Protein AF-A0A926ZFF9-F1 (afdb_monomer_lite)

Radius of gyration: 13.32 Å; chains: 1; bounding box: 24×44×30 Å

pLDDT: mean 91.1, std 13.62, range [46.12, 98.06]

Foldseek 3Di:
DDPPPPPPQPPQAPHALLVLCVQFAPCLQVDDWDPQDDHPVVSRRDGPVVLVVCVVVVGGRSVVSNCSSPDCVGGD

Sequence (76 aa):
MFKKEEKIAHKFSGQRVSDILKAKKGSIKQAELPEGSPSWEEFSEMIWEEIERGVQENLPGFKVVRKLLSDRRFDK

Structure (mmCIF, N/CA/C/O backbone):
data_AF-A0A926ZFF9-F1
#
_entry.id   AF-A0A926ZFF9-F1
#
loop_
_atom_site.group_PDB
_atom_site.id
_atom_site.type_symbol
_atom_site.label_atom_id
_atom_site.label_alt_id
_atom_site.label_comp_id
_atom_site.label_asym_id
_atom_site.label_entity_id
_atom_site.label_seq_id
_atom_site.pdbx_PDB_ins_code
_atom_site.Cartn_x
_atom_site.Cartn_y
_atom_site.Cartn_z
_atom_site.occupancy
_atom_site.B_iso_or_equiv
_atom_site.auth_seq_id
_atom_site.auth_comp_id
_atom_site.auth_asym_id
_atom_site.auth_atom_id
_atom_site.pdbx_PDB_model_num
ATOM 1 N N . MET A 1 1 ? 6.172 -35.018 11.002 1.00 46.12 1 MET A N 1
ATOM 2 C CA . MET A 1 1 ? 7.121 -34.138 10.287 1.00 46.12 1 MET A CA 1
ATOM 3 C C . MET A 1 1 ? 6.356 -32.886 9.881 1.00 46.12 1 MET A C 1
ATOM 5 O O . MET A 1 1 ? 5.611 -32.923 8.912 1.00 46.12 1 MET A O 1
ATOM 9 N N . PHE A 1 2 ? 6.414 -31.830 10.693 1.00 49.22 2 PHE A N 1
ATOM 10 C CA . PHE A 1 2 ? 5.746 -30.569 10.370 1.00 49.22 2 PHE A CA 1
ATOM 11 C C . PHE A 1 2 ? 6.504 -29.921 9.213 1.00 49.22 2 PHE A C 1
ATOM 13 O O . PHE A 1 2 ? 7.707 -29.682 9.323 1.00 49.22 2 PHE A O 1
ATOM 20 N N . LYS A 1 3 ? 5.824 -29.709 8.083 1.00 46.72 3 LYS A N 1
ATOM 21 C CA . LYS A 1 3 ? 6.369 -28.929 6.973 1.00 46.72 3 LYS A CA 1
ATOM 22 C C . LYS A 1 3 ? 6.690 -27.541 7.530 1.00 46.72 3 LYS A C 1
ATOM 24 O O . LYS A 1 3 ? 5.780 -26.838 7.955 1.00 46.72 3 LYS A O 1
ATOM 29 N N . LYS A 1 4 ? 7.973 -27.167 7.577 1.00 50.31 4 LYS A N 1
ATOM 30 C CA . LYS A 1 4 ? 8.353 -25.756 7.684 1.00 50.31 4 LYS A CA 1
ATOM 31 C C . LYS A 1 4 ? 7.756 -25.089 6.450 1.00 50.31 4 LYS A C 1
ATOM 33 O O . LYS A 1 4 ? 8.210 -25.354 5.343 1.00 50.31 4 LYS A O 1
ATOM 38 N N . GLU A 1 5 ? 6.705 -24.302 6.630 1.00 52.31 5 GLU A N 1
ATOM 39 C CA . GLU A 1 5 ? 6.290 -23.352 5.609 1.00 52.31 5 GLU A CA 1
ATOM 40 C C . GLU A 1 5 ? 7.449 -22.368 5.448 1.00 52.31 5 GLU A C 1
ATOM 42 O O . GLU A 1 5 ? 7.675 -21.505 6.299 1.00 52.31 5 GLU A O 1
ATOM 47 N N . GLU A 1 6 ? 8.246 -22.530 4.392 1.00 50.00 6 GLU A N 1
ATOM 48 C CA . GLU A 1 6 ? 9.058 -21.427 3.899 1.00 50.00 6 GLU A CA 1
ATOM 49 C C . GLU A 1 6 ? 8.079 -20.305 3.561 1.00 50.00 6 GLU A C 1
ATOM 51 O O . GLU A 1 6 ? 7.356 -20.370 2.566 1.00 50.00 6 GLU A O 1
ATOM 56 N N . LYS A 1 7 ? 8.002 -19.289 4.427 1.00 61.62 7 LYS A N 1
ATOM 57 C CA . LYS A 1 7 ? 7.372 -18.019 4.076 1.00 61.62 7 LYS A CA 1
ATOM 58 C C . LYS A 1 7 ? 8.167 -17.470 2.901 1.00 61.62 7 LYS A C 1
ATOM 60 O O . LYS A 1 7 ? 9.197 -16.833 3.104 1.00 61.62 7 LYS A O 1
ATOM 65 N N . ILE A 1 8 ? 7.717 -17.758 1.682 1.00 66.69 8 ILE A N 1
ATOM 66 C CA . ILE A 1 8 ? 8.271 -17.148 0.480 1.00 66.69 8 ILE A CA 1
ATOM 67 C C . ILE A 1 8 ? 8.134 -15.645 0.694 1.00 66.69 8 ILE A C 1
ATOM 69 O O . ILE A 1 8 ? 7.019 -15.128 0.811 1.00 66.69 8 ILE A O 1
ATOM 73 N N . ALA A 1 9 ? 9.275 -14.969 0.830 1.00 76.44 9 ALA A N 1
ATOM 74 C CA . ALA A 1 9 ? 9.306 -13.527 0.975 1.00 76.44 9 ALA A CA 1
ATOM 75 C C . ALA A 1 9 ? 8.520 -12.924 -0.191 1.00 76.44 9 ALA A C 1
ATOM 77 O O . ALA A 1 9 ? 8.674 -13.333 -1.346 1.00 76.44 9 ALA A O 1
ATOM 78 N N . HIS A 1 10 ? 7.622 -11.990 0.114 1.00 87.06 10 HIS A N 1
ATOM 79 C CA . HIS A 1 10 ? 6.842 -11.349 -0.932 1.00 87.06 10 HIS A CA 1
ATOM 80 C C . HIS A 1 10 ? 7.796 -10.668 -1.923 1.00 87.06 10 HIS A C 1
ATOM 82 O O . HIS A 1 10 ? 8.832 -10.145 -1.520 1.00 87.06 10 HIS A O 1
ATOM 88 N N . LYS A 1 11 ? 7.434 -10.601 -3.211 1.00 90.75 11 LYS A N 1
ATOM 89 C CA . LYS A 1 11 ? 8.274 -9.997 -4.268 1.00 90.75 11 LYS A CA 1
ATOM 90 C C . LYS A 1 11 ? 8.701 -8.544 -4.008 1.00 90.75 11 LYS A C 1
ATOM 92 O O . LYS A 1 11 ? 9.574 -8.040 -4.700 1.00 90.75 11 LYS A O 1
ATOM 97 N N . PHE A 1 12 ? 8.059 -7.875 -3.053 1.00 94.31 12 PHE A N 1
ATOM 98 C CA . PHE A 1 12 ? 8.345 -6.502 -2.639 1.00 94.31 12 PHE A CA 1
ATOM 99 C C . PHE A 1 12 ? 9.122 -6.402 -1.325 1.00 94.31 12 PHE A C 1
ATOM 101 O O . PHE A 1 12 ? 9.295 -5.299 -0.822 1.00 94.31 12 PHE A O 1
ATOM 108 N N . SER A 1 13 ? 9.571 -7.521 -0.755 1.00 92.75 13 SER A N 1
ATOM 109 C CA . SER A 1 13 ? 10.321 -7.497 0.498 1.00 92.75 13 SER A CA 1
ATOM 110 C C . SER A 1 13 ? 11.563 -6.609 0.367 1.00 92.75 13 SER A C 1
ATOM 112 O O . SER A 1 13 ? 12.289 -6.692 -0.625 1.00 92.75 13 SER A O 1
ATOM 114 N N . GLY A 1 14 ? 11.748 -5.711 1.334 1.00 95.00 14 GLY A N 1
ATOM 115 C CA . GLY A 1 14 ? 12.804 -4.703 1.367 1.00 95.00 14 GLY A CA 1
ATOM 116 C C . GLY A 1 14 ? 12.611 -3.516 0.417 1.00 95.00 14 GLY A C 1
ATOM 117 O O . GLY A 1 14 ? 13.448 -2.617 0.409 1.00 95.00 14 GLY A O 1
ATOM 118 N N . GLN A 1 15 ? 11.542 -3.475 -0.386 1.00 97.44 15 GLN A N 1
ATOM 119 C CA . GLN A 1 15 ? 11.283 -2.358 -1.300 1.00 97.44 15 GLN A CA 1
ATOM 120 C C . GLN A 1 15 ? 10.487 -1.251 -0.612 1.00 97.44 15 GLN A C 1
ATOM 122 O O . GLN A 1 15 ? 9.526 -1.518 0.117 1.00 97.44 15 GLN A O 1
ATOM 127 N N . ARG A 1 16 ? 10.836 0.008 -0.911 1.00 97.81 16 ARG A N 1
ATOM 128 C CA . ARG A 1 16 ? 9.989 1.151 -0.555 1.00 97.81 16 ARG A CA 1
ATOM 129 C C . ARG A 1 16 ? 8.740 1.165 -1.418 1.00 97.81 16 ARG A C 1
ATOM 131 O O . ARG A 1 16 ? 8.784 0.873 -2.614 1.00 97.81 16 ARG A O 1
ATOM 138 N N . VAL A 1 17 ? 7.626 1.589 -0.838 1.00 97.31 17 VAL A N 1
ATOM 139 C CA . VAL A 1 17 ? 6.356 1.737 -1.555 1.00 97.31 17 VAL A CA 1
ATOM 140 C C . VAL A 1 17 ? 6.485 2.715 -2.720 1.00 97.31 17 VAL A C 1
ATOM 142 O O . VAL A 1 17 ? 5.932 2.457 -3.786 1.00 97.31 17 VAL A O 1
ATOM 145 N N . SER A 1 18 ? 7.260 3.792 -2.577 1.00 97.81 18 SER A N 1
ATOM 146 C CA . SER A 1 18 ? 7.580 4.699 -3.688 1.00 97.81 18 SER A CA 1
ATOM 147 C C . SER A 1 18 ? 8.213 3.984 -4.887 1.00 97.81 18 SER A C 1
ATOM 149 O O . SER A 1 18 ? 7.858 4.293 -6.025 1.00 97.81 18 SER A O 1
ATOM 151 N N . ASP A 1 19 ? 9.087 3.000 -4.666 1.00 97.94 19 ASP A N 1
ATOM 152 C CA . ASP A 1 19 ? 9.695 2.210 -5.740 1.00 97.94 19 ASP A CA 1
ATOM 153 C C . ASP A 1 19 ? 8.702 1.225 -6.359 1.00 97.94 19 ASP A C 1
ATOM 155 O O . ASP A 1 19 ? 8.608 1.138 -7.586 1.00 97.94 19 ASP A O 1
ATOM 159 N N . ILE A 1 20 ? 7.876 0.573 -5.536 1.00 97.00 20 ILE A N 1
ATOM 160 C CA . ILE A 1 20 ? 6.784 -0.288 -6.015 1.00 97.00 20 ILE A CA 1
ATOM 161 C C . ILE A 1 20 ? 5.836 0.522 -6.909 1.00 97.00 20 ILE A C 1
ATOM 163 O O . ILE A 1 20 ? 5.480 0.085 -8.002 1.00 97.00 20 ILE A O 1
ATOM 167 N N . LEU A 1 21 ? 5.465 1.735 -6.488 1.00 96.56 21 LEU A N 1
ATOM 168 C CA . LEU A 1 21 ? 4.567 2.626 -7.224 1.00 96.56 21 LEU A CA 1
ATOM 169 C C . LEU A 1 21 ? 5.128 3.057 -8.587 1.00 96.56 21 LEU A C 1
ATOM 171 O O . LEU A 1 21 ? 4.345 3.277 -9.510 1.00 96.56 21 LEU A O 1
ATOM 175 N N . LYS A 1 22 ? 6.455 3.133 -8.770 1.00 96.94 22 LYS A N 1
ATOM 176 C CA . LYS A 1 22 ? 7.058 3.427 -10.088 1.00 96.94 22 LYS A CA 1
ATOM 177 C C . LYS A 1 22 ? 6.736 2.343 -11.119 1.00 96.94 22 LYS A C 1
ATOM 179 O O . LYS A 1 22 ? 6.589 2.666 -12.302 1.00 96.94 22 LYS A O 1
ATOM 184 N N . ALA A 1 23 ? 6.576 1.094 -10.681 1.00 95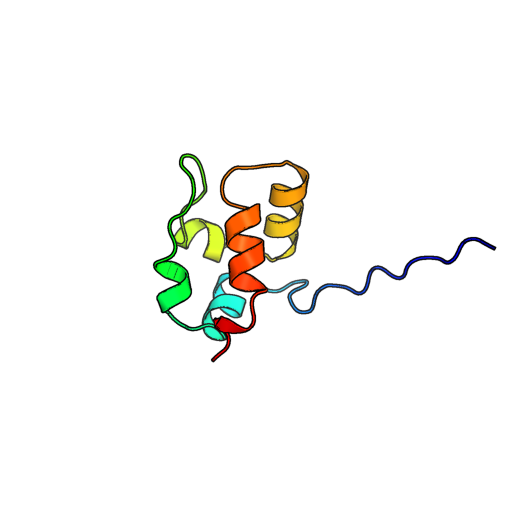.88 23 ALA A N 1
ATOM 185 C CA . ALA A 1 23 ? 6.171 -0.036 -11.518 1.00 95.88 23 ALA A CA 1
ATOM 186 C C . ALA A 1 23 ? 4.644 -0.135 -11.722 1.00 95.88 23 ALA A C 1
ATOM 188 O O . ALA A 1 23 ? 4.175 -1.035 -12.418 1.00 95.88 23 ALA A O 1
ATOM 189 N N . LYS A 1 24 ? 3.860 0.786 -11.140 1.00 96.44 24 LYS A N 1
ATOM 190 C CA . LYS A 1 24 ? 2.393 0.776 -11.184 1.00 96.44 24 LYS A CA 1
ATOM 191 C C . LYS A 1 24 ? 1.803 1.901 -12.032 1.00 96.44 24 LYS A C 1
ATOM 193 O 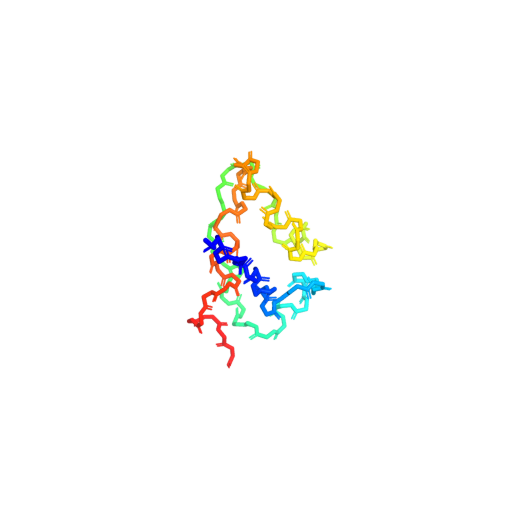O . LYS A 1 24 ? 2.404 2.957 -12.225 1.00 96.44 24 LYS A O 1
ATOM 198 N N . LYS A 1 25 ? 0.581 1.692 -12.519 1.00 97.06 25 LYS A N 1
ATOM 199 C CA . LYS A 1 25 ? -0.269 2.707 -13.149 1.00 97.06 25 LYS A CA 1
ATOM 200 C C . LYS A 1 25 ? -0.568 3.820 -12.149 1.00 97.06 25 LYS A C 1
ATOM 202 O O . LYS A 1 25 ? -0.924 3.545 -11.007 1.00 97.06 25 LYS A O 1
ATOM 207 N N . GLY A 1 26 ? -0.503 5.074 -12.599 1.00 94.31 26 GLY A N 1
ATOM 208 C CA . GLY A 1 26 ? -0.759 6.246 -11.750 1.00 94.31 26 GLY A CA 1
ATOM 209 C C . GLY A 1 26 ? -2.164 6.281 -11.135 1.00 94.31 26 GLY A C 1
ATOM 210 O O . GLY A 1 26 ? -2.332 6.826 -10.047 1.00 94.31 26 GLY A O 1
ATOM 211 N N . SER A 1 27 ? -3.145 5.623 -11.769 1.00 95.00 27 SER A N 1
ATOM 212 C CA . SER A 1 27 ? -4.516 5.489 -11.258 1.00 95.00 27 SER A CA 1
ATOM 213 C C . SER A 1 27 ? -4.602 4.783 -9.902 1.00 95.00 27 SER A C 1
ATOM 215 O O . SER A 1 27 ? -5.598 4.937 -9.207 1.00 95.00 27 SER A O 1
ATOM 217 N N . ILE A 1 28 ? -3.560 4.055 -9.481 1.00 96.06 28 ILE A N 1
ATOM 218 C CA . ILE A 1 28 ? -3.504 3.458 -8.142 1.00 96.06 28 ILE A CA 1
ATOM 219 C C . ILE A 1 28 ? -3.641 4.517 -7.035 1.00 96.06 28 ILE A C 1
ATOM 221 O O . ILE A 1 28 ? -4.305 4.265 -6.037 1.00 96.06 28 ILE A O 1
ATOM 225 N N . LYS A 1 29 ? -3.086 5.722 -7.244 1.00 94.00 29 LYS A N 1
ATOM 226 C CA . LYS A 1 29 ? -3.123 6.833 -6.278 1.00 94.00 29 LYS A CA 1
ATOM 227 C C . LYS A 1 29 ? -4.472 7.556 -6.226 1.00 94.00 29 LYS A C 1
ATOM 229 O O . LYS A 1 29 ? -4.680 8.384 -5.351 1.00 94.00 29 LYS A O 1
ATOM 234 N N . GLN A 1 30 ? -5.372 7.261 -7.163 1.00 94.00 30 GLN A N 1
ATOM 235 C CA . GLN A 1 30 ? -6.740 7.786 -7.175 1.00 94.00 30 GLN A CA 1
ATOM 236 C C . GLN A 1 30 ? -7.698 6.909 -6.361 1.00 94.00 30 GLN A C 1
ATOM 238 O O . GLN A 1 30 ? -8.864 7.259 -6.215 1.00 94.00 30 GLN A O 1
ATOM 243 N N . ALA A 1 31 ? -7.236 5.756 -5.866 1.00 92.38 31 ALA A N 1
ATOM 244 C CA . ALA A 1 31 ? -8.054 4.902 -5.025 1.00 92.38 31 ALA A CA 1
ATOM 245 C C . ALA A 1 31 ? -8.358 5.598 -3.693 1.00 92.38 31 ALA A C 1
ATOM 247 O O . ALA A 1 31 ? -7.450 6.117 -3.037 1.00 92.38 31 ALA A O 1
ATOM 248 N N . GLU A 1 32 ? -9.630 5.558 -3.300 1.00 92.31 32 GLU A N 1
ATOM 249 C CA . GLU A 1 32 ? -10.079 6.045 -2.001 1.00 92.31 32 GLU A CA 1
ATOM 250 C C . GLU A 1 32 ? -9.424 5.231 -0.885 1.00 92.31 32 GLU A C 1
ATOM 252 O O . GLU A 1 32 ? -9.448 3.993 -0.882 1.00 92.31 32 GLU A O 1
ATOM 257 N N . LEU A 1 33 ? 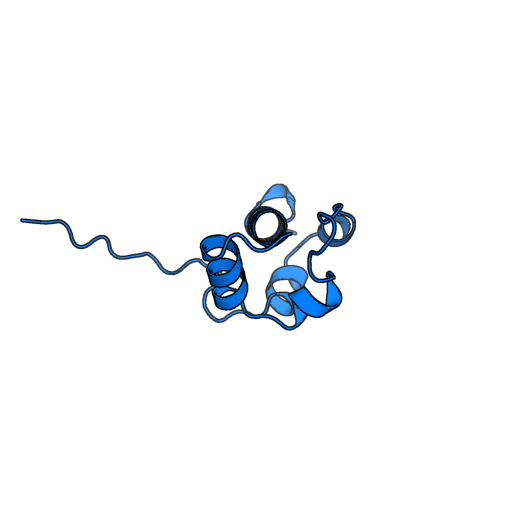-8.821 5.946 0.062 1.00 93.81 33 LEU A N 1
ATOM 258 C CA . LEU A 1 33 ? -8.280 5.364 1.276 1.00 93.81 33 LEU A CA 1
ATOM 259 C C . LEU A 1 33 ? -9.286 5.579 2.421 1.00 93.81 33 LEU A C 1
ATOM 261 O O . LEU A 1 33 ? -9.904 6.642 2.486 1.00 93.81 33 LEU A O 1
ATOM 265 N N . PRO A 1 34 ? -9.492 4.581 3.301 1.00 93.25 34 PRO A N 1
ATOM 266 C CA . PRO A 1 34 ? -10.379 4.712 4.453 1.00 93.25 34 PRO A CA 1
ATOM 267 C C . PRO A 1 34 ? -10.011 5.894 5.353 1.00 93.25 34 PRO A C 1
ATOM 269 O O . PRO A 1 34 ? -8.838 6.215 5.514 1.00 93.25 34 PRO A O 1
ATOM 272 N N . GLU A 1 35 ? -11.002 6.484 6.018 1.00 93.88 35 GLU A N 1
ATOM 273 C CA . GLU A 1 35 ? -10.752 7.526 7.014 1.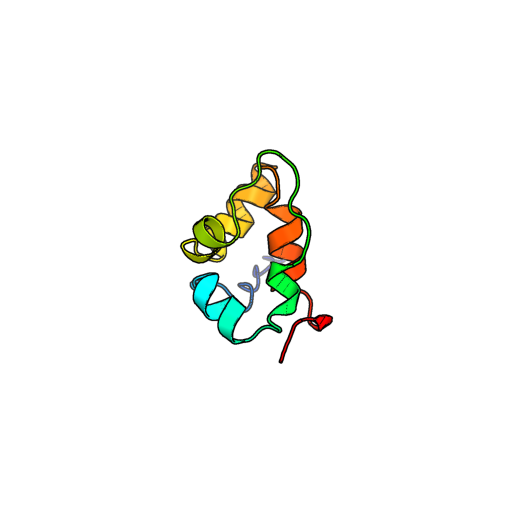00 93.88 35 GLU A CA 1
ATOM 274 C C . GLU A 1 35 ? -9.787 7.040 8.112 1.00 93.88 35 GLU A C 1
ATOM 276 O O . GLU A 1 35 ? -9.835 5.885 8.549 1.00 93.88 35 GLU A O 1
ATOM 281 N N . GLY A 1 36 ? -8.877 7.923 8.532 1.00 93.19 36 GLY A N 1
ATOM 282 C CA . GLY A 1 36 ? -7.841 7.612 9.518 1.00 93.19 36 GLY A CA 1
ATOM 283 C C . GLY A 1 36 ? -6.662 6.801 8.973 1.00 93.19 36 GLY A C 1
ATOM 284 O O . GLY A 1 36 ? -5.780 6.433 9.748 1.00 93.19 36 GLY A O 1
ATOM 285 N N . SER A 1 37 ? -6.618 6.506 7.669 1.00 95.94 37 SER A N 1
ATOM 286 C CA . SER A 1 37 ? -5.422 5.934 7.049 1.00 95.94 37 SER A CA 1
ATOM 287 C C . SER A 1 37 ? -4.355 6.996 6.781 1.00 95.94 37 SER A C 1
ATOM 289 O O . SER A 1 37 ? -4.717 8.132 6.465 1.00 95.94 37 SER A O 1
ATOM 291 N N . PRO A 1 38 ? -3.068 6.612 6.754 1.00 96.75 38 PRO A N 1
ATOM 292 C CA . PRO A 1 38 ? -2.030 7.440 6.154 1.00 96.75 38 PRO A CA 1
ATOM 293 C C . PRO A 1 38 ? -2.376 7.849 4.715 1.00 96.75 38 PRO A C 1
ATOM 295 O O . PRO A 1 38 ? -3.075 7.140 3.986 1.00 96.75 38 PRO A O 1
ATOM 298 N N . SER A 1 39 ? -1.865 8.995 4.292 1.00 96.69 39 SER A N 1
ATOM 299 C CA . SER A 1 39 ? -1.919 9.463 2.910 1.00 96.69 39 SER A CA 1
ATOM 300 C C . SER A 1 39 ? -1.028 8.620 1.987 1.00 96.69 39 SER A C 1
ATOM 302 O O . SER A 1 39 ? -0.140 7.883 2.419 1.00 96.69 39 SER A O 1
ATOM 304 N N . TRP A 1 40 ? -1.218 8.757 0.671 1.00 95.69 40 TRP A N 1
ATOM 305 C CA . TRP A 1 40 ? -0.329 8.125 -0.313 1.00 95.69 40 TRP A CA 1
ATOM 306 C C . TRP A 1 40 ? 1.124 8.607 -0.217 1.00 95.69 40 TRP A C 1
ATOM 308 O O . TRP A 1 40 ? 2.027 7.854 -0.582 1.00 95.69 40 TRP A O 1
ATOM 318 N N . GLU A 1 41 ? 1.350 9.840 0.240 1.00 95.69 41 GLU A N 1
ATOM 319 C CA . GLU A 1 41 ? 2.683 10.410 0.457 1.00 95.69 41 GLU A CA 1
ATOM 320 C C . GLU A 1 41 ? 3.367 9.716 1.634 1.00 95.69 41 GLU A C 1
ATOM 322 O O . GLU A 1 41 ? 4.449 9.159 1.454 1.00 95.69 41 GLU A O 1
ATOM 327 N N . GLU A 1 42 ? 2.682 9.601 2.773 1.00 97.56 42 GLU A N 1
ATOM 328 C CA . GLU A 1 42 ? 3.176 8.865 3.945 1.00 97.56 42 GLU A CA 1
ATOM 329 C C . GLU A 1 42 ? 3.422 7.388 3.624 1.00 97.56 42 GLU A C 1
ATOM 331 O O . GLU A 1 42 ? 4.486 6.848 3.924 1.00 97.56 42 GLU A O 1
ATOM 336 N N . PHE A 1 43 ? 2.485 6.729 2.932 1.00 97.62 43 PHE A N 1
ATOM 337 C CA . PHE A 1 43 ? 2.690 5.349 2.498 1.00 97.62 43 PHE A CA 1
ATOM 338 C C . PHE A 1 43 ? 3.907 5.206 1.587 1.00 97.62 43 PHE A C 1
ATOM 340 O O . PHE A 1 43 ? 4.577 4.183 1.657 1.00 97.62 43 PHE A O 1
ATOM 347 N N . SER A 1 44 ? 4.220 6.199 0.747 1.00 96.75 44 SER A N 1
ATOM 348 C CA . SER A 1 44 ? 5.348 6.132 -0.193 1.00 96.75 44 SER A CA 1
ATOM 349 C C . SER A 1 44 ? 6.721 6.102 0.487 1.00 96.75 44 SER A C 1
ATOM 351 O O . SER A 1 44 ? 7.686 5.583 -0.094 1.00 96.75 44 SER A O 1
ATOM 353 N N . GLU A 1 45 ? 6.799 6.618 1.713 1.00 97.88 45 GLU A N 1
ATOM 354 C CA . GLU A 1 45 ? 8.005 6.604 2.532 1.00 97.88 45 GLU A CA 1
ATOM 355 C C . GLU A 1 45 ? 8.210 5.257 3.232 1.00 97.88 45 GLU A C 1
ATOM 357 O O . GLU A 1 45 ? 9.348 4.922 3.559 1.00 97.88 45 GLU A O 1
ATOM 362 N N . MET A 1 46 ? 7.163 4.449 3.388 1.00 98.06 46 MET A N 1
ATOM 363 C CA . MET A 1 46 ? 7.239 3.153 4.061 1.00 98.06 46 MET A CA 1
ATOM 364 C C . MET A 1 46 ? 7.904 2.071 3.199 1.00 98.06 46 MET A C 1
ATOM 366 O O . MET A 1 46 ? 7.906 2.131 1.962 1.00 98.06 46 MET A O 1
ATOM 370 N N . ILE A 1 47 ? 8.432 1.037 3.853 1.00 98.00 47 ILE A N 1
ATOM 371 C CA . ILE A 1 47 ? 8.805 -0.231 3.204 1.00 98.00 47 ILE A CA 1
ATOM 372 C C . ILE A 1 47 ? 7.645 -1.229 3.228 1.00 98.00 47 ILE A C 1
ATOM 374 O O . ILE A 1 47 ? 6.718 -1.132 4.033 1.00 98.00 47 ILE A O 1
ATOM 378 N N . TRP A 1 48 ? 7.702 -2.225 2.344 1.00 97.56 48 TRP A N 1
ATOM 379 C CA . TRP A 1 48 ? 6.685 -3.274 2.250 1.00 97.56 48 TRP A CA 1
ATOM 380 C C . TRP A 1 48 ? 6.389 -3.961 3.593 1.00 97.56 48 TRP A C 1
ATOM 382 O O . TRP A 1 48 ? 5.235 -4.234 3.917 1.00 97.56 48 TRP A O 1
ATOM 392 N N . GLU A 1 49 ? 7.414 -4.204 4.406 1.00 97.25 49 GLU A N 1
ATOM 393 C CA . GLU A 1 49 ? 7.290 -4.836 5.719 1.00 97.25 49 GLU A CA 1
ATOM 394 C C . GLU A 1 49 ? 6.444 -4.013 6.697 1.00 97.25 49 GLU A C 1
ATOM 396 O O . GLU A 1 49 ? 5.720 -4.578 7.515 1.00 97.25 49 GLU A O 1
ATOM 401 N N . GLU A 1 50 ? 6.498 -2.686 6.606 1.00 97.81 50 GLU A N 1
ATOM 402 C CA . GLU A 1 50 ? 5.681 -1.799 7.437 1.00 97.81 50 GLU A CA 1
ATOM 403 C C . GLU A 1 50 ? 4.220 -1.845 7.004 1.00 97.81 50 GLU A C 1
ATOM 405 O O . GLU A 1 50 ? 3.327 -1.843 7.852 1.00 97.81 50 GLU A O 1
ATOM 410 N N . ILE A 1 51 ? 3.974 -1.993 5.697 1.00 97.75 51 ILE A N 1
ATOM 411 C CA . ILE A 1 51 ? 2.630 -2.231 5.172 1.00 97.75 51 ILE A CA 1
ATOM 412 C C . ILE A 1 51 ? 2.073 -3.559 5.700 1.00 97.75 51 ILE A C 1
ATOM 414 O O . ILE 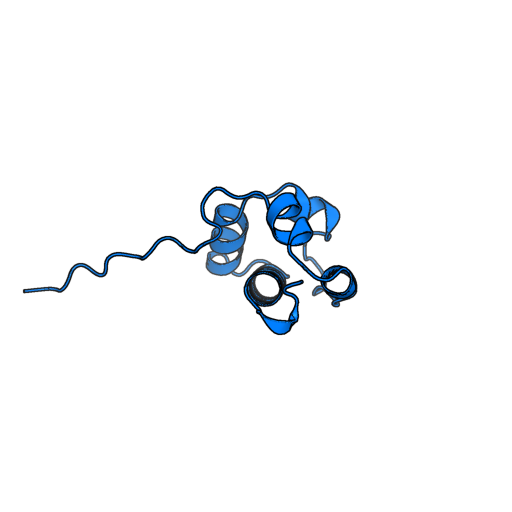A 1 51 ? 0.944 -3.609 6.190 1.00 97.75 51 ILE A O 1
ATOM 418 N N . GLU A 1 52 ? 2.858 -4.639 5.642 1.00 97.00 52 GLU A N 1
ATOM 419 C CA . GLU A 1 52 ? 2.448 -5.938 6.193 1.00 97.00 52 GLU A CA 1
ATOM 420 C C . GLU A 1 52 ? 2.195 -5.859 7.706 1.00 97.00 52 GLU A C 1
ATOM 422 O O . GLU A 1 52 ? 1.193 -6.398 8.180 1.00 97.00 52 GLU A O 1
ATOM 427 N N . ARG A 1 53 ? 3.054 -5.158 8.460 1.00 97.19 53 ARG A N 1
ATOM 428 C CA . ARG A 1 53 ? 2.884 -4.954 9.905 1.00 97.19 53 ARG A CA 1
ATOM 429 C C . ARG A 1 53 ? 1.591 -4.199 10.217 1.00 97.19 53 ARG A C 1
ATOM 431 O O . ARG A 1 53 ? 0.800 -4.680 11.020 1.00 97.19 53 ARG A O 1
ATOM 438 N N . GLY A 1 54 ? 1.306 -3.096 9.525 1.00 97.19 54 GLY A N 1
ATOM 439 C CA . GLY A 1 54 ? 0.054 -2.361 9.728 1.00 97.19 54 GLY A CA 1
ATOM 440 C C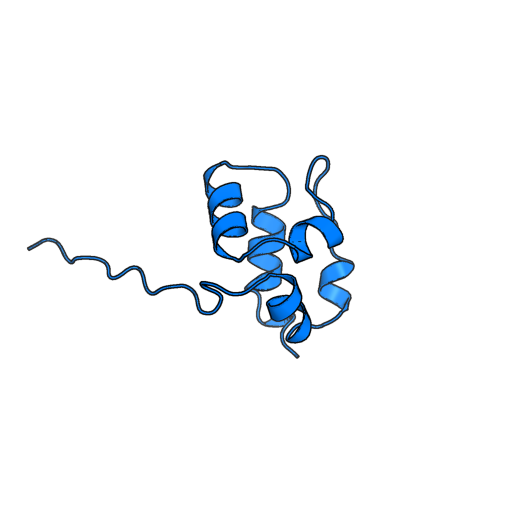 . GLY A 1 54 ? -1.191 -3.163 9.329 1.00 97.19 54 GLY A C 1
ATOM 441 O O . GLY A 1 54 ? -2.247 -3.010 9.940 1.00 97.19 54 GLY A O 1
ATOM 442 N N . VAL A 1 55 ? -1.083 -4.096 8.371 1.00 96.88 55 VAL A N 1
ATOM 443 C CA . VAL A 1 55 ? -2.157 -5.067 8.095 1.00 96.88 55 VAL A CA 1
ATOM 444 C C . VAL A 1 55 ? -2.369 -6.035 9.258 1.00 96.88 55 VAL A C 1
ATOM 446 O O . VAL A 1 55 ? -3.523 -6.328 9.582 1.00 96.88 55 VAL A O 1
ATOM 449 N N . GLN A 1 56 ? -1.292 -6.527 9.875 1.00 96.56 56 GLN A N 1
ATOM 450 C CA . GLN A 1 56 ? -1.361 -7.413 11.044 1.00 96.56 56 GLN A CA 1
ATOM 451 C C . GLN A 1 56 ? -1.951 -6.700 12.266 1.00 96.56 56 GLN A C 1
ATOM 453 O O . GLN A 1 56 ? -2.766 -7.283 12.973 1.00 96.56 56 GLN A O 1
ATOM 458 N N . GLU A 1 57 ? -1.604 -5.428 12.458 1.00 97.31 57 GLU A N 1
ATOM 459 C CA . GLU A 1 57 ? -2.130 -4.560 13.521 1.00 97.31 57 GLU A CA 1
ATOM 460 C C . GLU A 1 57 ? -3.540 -4.019 13.222 1.00 97.31 57 GLU A C 1
ATOM 462 O O . GLU A 1 57 ? -4.148 -3.360 14.060 1.00 97.31 57 GLU A O 1
ATOM 467 N N . ASN A 1 58 ? -4.093 -4.330 12.044 1.00 95.38 58 ASN A N 1
ATOM 468 C CA . ASN A 1 58 ? -5.412 -3.889 11.592 1.00 95.38 58 ASN A CA 1
ATOM 469 C C . ASN A 1 58 ? -5.569 -2.354 11.546 1.00 95.38 58 ASN A C 1
ATOM 471 O O . ASN A 1 58 ? -6.653 -1.828 11.803 1.00 95.38 58 ASN A O 1
ATOM 475 N N . LEU A 1 59 ? -4.496 -1.647 11.181 1.00 97.25 59 LEU A N 1
ATOM 476 C CA . LEU A 1 59 ? -4.503 -0.197 11.014 1.00 97.25 59 LEU A CA 1
ATOM 477 C C . LEU A 1 59 ? -5.327 0.223 9.775 1.00 97.25 59 LEU A C 1
ATOM 479 O O . LEU A 1 59 ? -5.314 -0.482 8.752 1.00 97.25 59 LEU A O 1
ATOM 483 N N . PRO A 1 60 ? -6.030 1.373 9.820 1.00 97.25 60 PRO A N 1
ATOM 484 C CA . PRO A 1 60 ? -6.843 1.854 8.703 1.00 97.25 60 PRO A CA 1
ATOM 485 C C . PRO A 1 60 ? -6.047 2.023 7.401 1.00 97.25 60 PRO A C 1
ATOM 487 O O . PRO A 1 60 ? -4.922 2.511 7.382 1.00 97.25 60 PRO A O 1
ATOM 490 N N . GLY A 1 61 ? -6.633 1.599 6.279 1.00 96.62 61 GLY A N 1
ATOM 491 C CA . GLY A 1 61 ? -6.060 1.744 4.932 1.00 96.62 61 GLY A CA 1
ATOM 492 C C . GLY A 1 61 ? -4.921 0.792 4.559 1.00 96.62 61 GLY A C 1
ATOM 493 O O . GLY A 1 61 ? -4.780 0.476 3.378 1.00 96.62 61 GLY A O 1
ATOM 494 N N . PHE A 1 62 ? -4.194 0.212 5.515 1.00 97.88 62 PHE A N 1
ATOM 495 C CA . PHE A 1 62 ? -3.082 -0.707 5.227 1.00 97.88 62 PHE A CA 1
ATOM 496 C C . PHE A 1 62 ? -3.510 -1.924 4.392 1.00 97.88 62 PHE A C 1
ATOM 498 O O . PHE A 1 62 ? -2.832 -2.302 3.436 1.00 97.88 62 PHE A O 1
ATOM 505 N N . LYS A 1 63 ? -4.682 -2.510 4.681 1.00 97.12 63 LYS A N 1
ATOM 506 C CA . LYS A 1 63 ? -5.225 -3.638 3.893 1.00 97.12 63 LYS A CA 1
ATOM 507 C C . LYS A 1 63 ? -5.542 -3.238 2.452 1.00 97.12 63 LYS A C 1
ATOM 509 O O . LYS A 1 63 ? -5.333 -4.033 1.534 1.00 97.12 63 LYS A O 1
ATOM 514 N N . VAL A 1 64 ? -6.038 -2.015 2.260 1.00 96.81 64 VAL A N 1
ATOM 515 C CA . VAL A 1 64 ? -6.375 -1.461 0.944 1.00 96.81 64 VAL A CA 1
ATOM 516 C C . VAL A 1 64 ? -5.097 -1.218 0.149 1.00 96.81 64 VAL A C 1
ATOM 518 O O . VAL A 1 64 ? -4.963 -1.750 -0.951 1.00 96.81 64 VAL A O 1
ATOM 521 N N . VAL A 1 65 ? -4.119 -0.524 0.732 1.00 97.31 65 VAL A N 1
ATOM 522 C CA . VAL A 1 65 ? -2.830 -0.241 0.085 1.00 97.31 65 VAL A CA 1
ATOM 523 C C . VAL A 1 65 ? -2.082 -1.523 -0.260 1.00 97.31 65 VAL A C 1
ATOM 525 O O . VAL A 1 65 ? -1.676 -1.697 -1.408 1.00 97.31 65 VAL A O 1
ATOM 528 N N . ARG A 1 66 ? -1.989 -2.481 0.670 1.00 97.31 66 ARG A N 1
ATOM 529 C CA . ARG A 1 66 ? -1.396 -3.801 0.406 1.00 97.31 66 ARG A CA 1
ATOM 530 C C . ARG A 1 66 ? -2.035 -4.476 -0.807 1.00 97.31 66 ARG A C 1
ATOM 532 O O . ARG A 1 66 ? -1.331 -5.003 -1.674 1.00 97.31 66 ARG A O 1
ATOM 539 N N . LYS A 1 67 ? -3.370 -4.467 -0.881 1.00 96.38 67 LYS A N 1
ATOM 540 C CA . LYS A 1 67 ? -4.121 -5.055 -1.996 1.00 96.38 67 LYS A CA 1
ATOM 541 C C . LYS A 1 67 ? -3.815 -4.333 -3.306 1.00 96.38 67 LYS A C 1
ATOM 543 O O . LYS A 1 67 ? -3.485 -4.992 -4.280 1.00 96.38 67 LYS A O 1
ATOM 548 N N . LEU A 1 68 ? -3.872 -3.004 -3.328 1.00 96.81 68 LEU A N 1
ATOM 549 C CA . LEU A 1 68 ? -3.603 -2.203 -4.525 1.00 96.81 68 LEU A CA 1
ATOM 550 C C . LEU A 1 68 ? -2.178 -2.415 -5.056 1.00 96.81 68 LEU A C 1
ATOM 552 O O . LEU A 1 68 ? -1.982 -2.639 -6.250 1.00 96.81 68 LEU A O 1
ATOM 556 N N . LEU A 1 69 ? -1.182 -2.402 -4.167 1.00 96.44 69 LEU A N 1
ATOM 557 C CA . LEU A 1 69 ? 0.223 -2.597 -4.526 1.00 96.44 69 LEU A CA 1
ATOM 558 C C . LEU A 1 69 ? 0.505 -4.021 -5.027 1.00 96.44 69 LEU A C 1
ATOM 560 O O . LEU A 1 69 ? 1.340 -4.206 -5.909 1.00 96.44 69 LEU A O 1
ATOM 564 N N . SER A 1 70 ? -0.182 -5.040 -4.513 1.00 95.69 70 SER A N 1
ATOM 565 C CA . SER A 1 70 ? -0.012 -6.431 -4.967 1.00 95.69 70 SER A CA 1
ATOM 566 C C . SER A 1 70 ? -0.864 -6.798 -6.189 1.00 95.69 70 SER A C 1
ATOM 568 O O . SER A 1 70 ? -0.536 -7.760 -6.886 1.00 95.69 70 SER A O 1
ATOM 570 N N . ASP A 1 71 ? -1.900 -6.018 -6.507 1.00 95.25 71 ASP A N 1
ATOM 571 C CA . ASP A 1 71 ? -2.804 -6.283 -7.626 1.00 95.25 71 ASP A CA 1
ATOM 572 C C . ASP A 1 71 ? -2.130 -5.993 -8.979 1.00 95.25 71 ASP A C 1
ATOM 574 O O . ASP A 1 71 ? -1.610 -4.900 -9.239 1.00 95.25 71 ASP A O 1
ATOM 578 N N . ARG A 1 72 ? -2.152 -7.005 -9.855 1.00 94.50 72 ARG A N 1
ATOM 579 C CA . ARG A 1 72 ? -1.548 -6.957 -11.194 1.00 94.50 72 ARG A CA 1
ATOM 580 C C . ARG A 1 72 ? -2.299 -6.040 -12.153 1.00 94.50 72 ARG A C 1
ATOM 582 O O . ARG A 1 72 ? -1.725 -5.595 -13.137 1.00 94.50 72 ARG A O 1
ATOM 589 N N . ARG A 1 73 ? -3.565 -5.704 -11.879 1.00 94.75 73 ARG A N 1
ATOM 590 C CA . ARG A 1 73 ? -4.351 -4.776 -12.716 1.00 94.75 73 ARG A CA 1
ATOM 591 C C . ARG A 1 73 ? -3.731 -3.380 -12.790 1.00 94.75 73 ARG A C 1
ATOM 593 O O . ARG A 1 73 ? -3.931 -2.670 -13.781 1.00 94.75 73 ARG A O 1
ATOM 600 N N . PHE A 1 74 ? -2.959 -3.019 -11.767 1.00 95.56 74 PHE A N 1
ATOM 601 C CA . PHE A 1 74 ? -2.203 -1.778 -11.703 1.00 95.56 74 PHE A CA 1
ATOM 602 C C . PHE A 1 74 ? -0.746 -1.926 -12.146 1.00 95.56 74 PHE A C 1
ATOM 604 O O . PHE A 1 74 ? -0.046 -0.928 -12.100 1.00 95.56 74 PHE A O 1
ATOM 611 N N . ASP A 1 75 ? -0.261 -3.098 -12.563 1.00 95.12 75 ASP A N 1
ATOM 612 C CA . ASP A 1 75 ? 1.081 -3.206 -13.162 1.00 95.12 75 ASP A CA 1
ATOM 613 C C . ASP A 1 75 ? 1.122 -2.433 -14.499 1.00 95.12 75 ASP A C 1
ATOM 615 O O . ASP A 1 75 ? 0.104 -2.353 -15.199 1.00 95.12 75 ASP A O 1
ATOM 619 N N . LYS A 1 76 ? 2.269 -1.811 -14.807 1.00 91.25 76 LYS A N 1
ATOM 620 C CA . LYS A 1 76 ? 2.539 -1.184 -16.113 1.00 91.25 76 LYS A CA 1
ATOM 621 C C . LYS A 1 76 ? 2.771 -2.218 -17.209 1.00 91.25 76 LYS A C 1
ATOM 623 O O . LYS A 1 76 ? 3.336 -3.289 -16.898 1.00 91.25 76 LYS A O 1
#

Organism: NCBI:txid2949571

Secondary structure (DSSP, 8-state):
----------TTTT-BHHHHHHTB-GGGGGSPPPTTPPPHHHHHHSBHHHHHHHHHTT-TTHHHHHHHHH-GGGB-